Protein AF-A0A222SJ69-F1 (afdb_monomer_lite)

pLDDT: mean 86.34, std 11.32, range [48.28, 96.5]

Structure (mmCIF, N/CA/C/O backbone):
data_AF-A0A222SJ69-F1
#
_entry.id   AF-A0A222SJ69-F1
#
loop_
_atom_site.group_PDB
_atom_site.id
_atom_site.type_symbol
_atom_site.label_atom_id
_atom_site.label_alt_id
_atom_site.label_comp_id
_atom_site.label_asym_id
_atom_site.label_entity_id
_atom_site.label_seq_id
_atom_site.pdbx_PDB_ins_code
_atom_site.Cartn_x
_atom_site.Cartn_y
_atom_site.Cartn_z
_atom_site.occupancy
_atom_site.B_iso_or_equiv
_atom_site.auth_seq_id
_atom_site.auth_comp_id
_atom_site.auth_asym_id
_atom_site.auth_atom_id
_atom_site.pdbx_PDB_model_num
ATOM 1 N N . MET A 1 1 ? -18.128 -12.284 3.330 1.00 48.28 1 MET A N 1
ATOM 2 C CA . MET A 1 1 ? -17.559 -10.933 3.498 1.00 48.28 1 MET A CA 1
ATOM 3 C C . MET A 1 1 ? -16.197 -11.117 4.141 1.00 48.28 1 MET A C 1
ATOM 5 O O . MET A 1 1 ? -16.142 -11.668 5.232 1.00 48.28 1 MET A O 1
ATOM 9 N N . LEU A 1 2 ? -15.115 -10.836 3.417 1.00 54.34 2 LEU A N 1
ATOM 10 C CA . LEU A 1 2 ? -13.759 -10.908 3.966 1.00 54.34 2 LEU A CA 1
ATOM 11 C C . LEU A 1 2 ? -13.497 -9.593 4.699 1.00 54.34 2 LEU A C 1
ATOM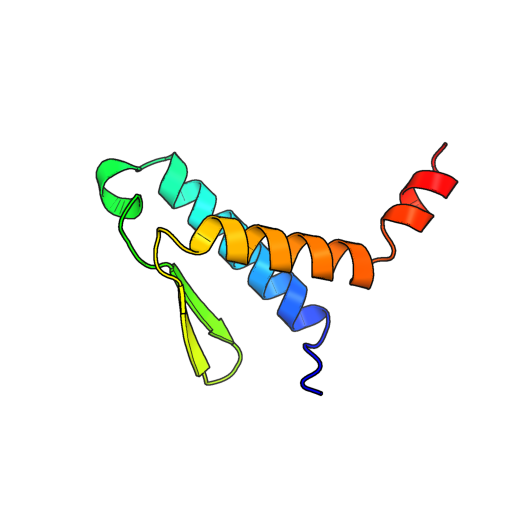 13 O O . LEU A 1 2 ? -13.514 -8.540 4.072 1.00 54.34 2 LEU A O 1
ATOM 17 N N . THR A 1 3 ? -13.301 -9.652 6.012 1.00 68.38 3 THR A N 1
ATOM 18 C CA . THR A 1 3 ? -12.970 -8.474 6.821 1.00 68.38 3 THR A CA 1
ATOM 19 C C . THR A 1 3 ? -11.460 -8.434 7.009 1.00 68.38 3 THR A C 1
ATOM 21 O O . THR A 1 3 ? -10.884 -9.3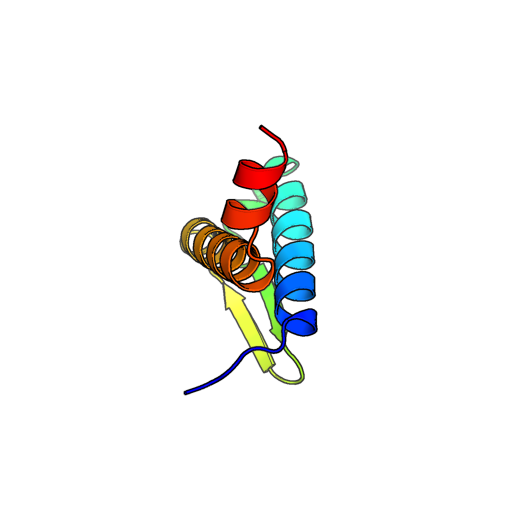85 7.542 1.00 68.38 3 THR A O 1
ATOM 24 N N . ILE A 1 4 ? -10.807 -7.359 6.568 1.00 72.38 4 ILE A N 1
ATOM 25 C CA . ILE A 1 4 ? -9.381 -7.140 6.831 1.00 72.38 4 ILE A CA 1
ATOM 26 C C . ILE A 1 4 ? -9.259 -6.510 8.226 1.00 72.38 4 ILE A C 1
ATOM 28 O O . ILE A 1 4 ? -9.862 -5.466 8.468 1.00 72.38 4 ILE A O 1
ATOM 32 N N . PRO A 1 5 ? -8.507 -7.110 9.167 1.00 84.69 5 PRO A N 1
ATOM 33 C CA . PRO A 1 5 ? -8.262 -6.479 10.459 1.00 84.69 5 PRO A CA 1
ATOM 34 C C . PRO A 1 5 ? -7.544 -5.135 10.291 1.00 84.69 5 PRO A C 1
ATOM 36 O O . PRO A 1 5 ? -6.590 -5.046 9.521 1.00 84.69 5 PRO A O 1
ATOM 39 N N . GLN A 1 6 ? -7.915 -4.124 11.080 1.00 84.31 6 GLN A N 1
ATOM 40 C CA . GLN A 1 6 ? -7.337 -2.772 11.013 1.00 84.31 6 GLN A CA 1
ATOM 41 C C . GLN A 1 6 ? -5.798 -2.763 11.075 1.00 84.31 6 GLN A C 1
ATOM 43 O O . GLN A 1 6 ? -5.134 -2.086 10.299 1.00 84.31 6 GLN A O 1
ATOM 48 N N . LYS A 1 7 ? -5.203 -3.608 11.927 1.00 86.19 7 LYS A N 1
ATOM 49 C CA . LYS A 1 7 ? -3.742 -3.771 12.006 1.00 86.19 7 LYS A CA 1
ATOM 50 C C . LYS A 1 7 ? -3.112 -4.240 10.687 1.00 86.19 7 LYS A C 1
ATOM 52 O O . LYS A 1 7 ? -1.990 -3.857 10.371 1.00 86.19 7 LYS A O 1
ATOM 57 N N . ILE A 1 8 ? -3.798 -5.111 9.948 1.00 88.12 8 ILE A N 1
ATOM 58 C CA . ILE A 1 8 ? -3.335 -5.576 8.637 1.00 88.12 8 ILE A CA 1
ATOM 59 C C . ILE A 1 8 ? -3.476 -4.446 7.618 1.00 88.12 8 ILE A C 1
ATOM 61 O O . ILE A 1 8 ? -2.549 -4.233 6.848 1.00 88.12 8 ILE A O 1
ATOM 65 N N . LEU A 1 9 ? -4.581 -3.699 7.655 1.00 89.06 9 LEU A N 1
ATOM 66 C CA . LEU A 1 9 ? -4.811 -2.558 6.771 1.00 89.06 9 LEU A CA 1
ATOM 67 C C . LEU A 1 9 ? -3.720 -1.484 6.911 1.00 89.06 9 LEU A C 1
ATOM 69 O O . LEU A 1 9 ? -3.115 -1.110 5.910 1.00 89.06 9 LEU A O 1
ATOM 73 N N . PHE A 1 10 ? -3.383 -1.076 8.138 1.00 89.88 10 PHE A N 1
ATOM 74 C CA . PHE A 1 10 ? -2.297 -0.114 8.371 1.00 89.88 10 PHE A CA 1
ATOM 75 C C . PHE A 1 10 ? -0.940 -0.625 7.895 1.00 89.88 10 PHE A C 1
ATOM 77 O O . PHE A 1 10 ? -0.170 0.118 7.297 1.00 89.88 10 PHE A O 1
ATOM 84 N N . ARG A 1 11 ? -0.655 -1.915 8.090 1.00 91.38 11 ARG A N 1
ATOM 85 C CA . ARG A 1 11 ? 0.578 -2.505 7.563 1.00 91.38 11 ARG A CA 1
ATOM 86 C C . ARG A 1 11 ? 0.618 -2.456 6.034 1.00 91.38 11 ARG A C 1
ATOM 88 O O . ARG A 1 11 ? 1.665 -2.181 5.464 1.00 91.38 11 ARG A O 1
ATOM 95 N N . ILE A 1 12 ? -0.500 -2.736 5.362 1.00 92.94 12 ILE A N 1
ATOM 96 C CA . ILE A 1 12 ? -0.575 -2.651 3.897 1.00 92.94 12 ILE A CA 1
ATOM 97 C C . ILE A 1 12 ? -0.311 -1.212 3.439 1.00 92.94 12 ILE A C 1
ATOM 99 O O . ILE A 1 12 ? 0.449 -1.009 2.498 1.00 92.94 12 ILE A O 1
ATOM 103 N N . MET A 1 13 ? -0.871 -0.224 4.136 1.00 92.38 13 MET A N 1
ATOM 104 C CA . MET A 1 13 ? -0.627 1.193 3.871 1.00 92.38 13 MET A CA 1
ATOM 105 C C . MET A 1 13 ? 0.862 1.563 4.000 1.00 92.38 13 MET A C 1
ATOM 107 O O . MET A 1 13 ? 1.407 2.212 3.108 1.00 92.38 13 MET A O 1
ATOM 111 N N . GLU A 1 14 ? 1.543 1.129 5.065 1.00 93.81 14 GLU A N 1
ATOM 112 C CA . GLU A 1 14 ? 2.988 1.352 5.240 1.00 93.81 14 GLU A CA 1
ATOM 113 C C . GLU A 1 14 ? 3.804 0.775 4.072 1.00 93.81 14 GLU A C 1
ATOM 115 O O . GLU A 1 14 ? 4.715 1.428 3.556 1.00 93.81 14 GLU A O 1
ATOM 120 N N . GLU A 1 15 ? 3.454 -0.429 3.614 1.00 95.12 15 GLU A N 1
ATOM 121 C CA . GLU A 1 15 ? 4.097 -1.063 2.459 1.00 95.12 15 GLU A CA 1
ATOM 122 C C . GLU A 1 15 ? 3.823 -0.284 1.161 1.00 95.12 15 GLU A C 1
ATOM 124 O O . GLU A 1 15 ? 4.740 -0.114 0.352 1.00 95.12 15 GLU A O 1
ATOM 129 N N . CYS A 1 16 ? 2.603 0.235 0.966 1.00 94.75 16 CYS A N 1
ATOM 130 C CA . CYS A 1 16 ? 2.269 1.095 -0.175 1.00 94.75 16 CYS A CA 1
ATOM 131 C C . CYS A 1 16 ? 3.114 2.372 -0.182 1.00 94.75 16 CYS A C 1
ATOM 133 O O . CYS A 1 16 ? 3.688 2.709 -1.216 1.00 94.75 16 CYS A O 1
ATOM 135 N N . TYR A 1 17 ? 3.260 3.047 0.962 1.00 94.62 17 TYR A N 1
ATOM 136 C CA . TYR A 1 17 ? 4.108 4.239 1.067 1.00 94.62 17 TYR A CA 1
ATOM 137 C C . TYR A 1 17 ? 5.576 3.932 0.768 1.00 94.62 17 TYR A C 1
ATOM 139 O O . TYR A 1 17 ? 6.212 4.633 -0.021 1.00 94.62 17 TYR A O 1
ATOM 147 N N . ALA A 1 18 ? 6.117 2.863 1.356 1.00 94.62 18 ALA A N 1
ATOM 148 C CA . ALA A 1 18 ? 7.503 2.465 1.127 1.00 94.62 18 ALA A CA 1
ATOM 149 C C . ALA A 1 18 ? 7.760 2.071 -0.336 1.00 94.62 18 ALA A C 1
ATOM 151 O O . ALA A 1 18 ? 8.857 2.282 -0.866 1.00 94.62 18 ALA A O 1
ATOM 152 N N . TRP A 1 19 ? 6.767 1.472 -0.992 1.00 94.69 19 TRP A N 1
ATOM 153 C CA . TRP A 1 19 ? 6.831 1.162 -2.411 1.00 94.69 19 TRP A CA 1
ATOM 154 C C . TRP A 1 19 ? 6.794 2.425 -3.273 1.00 94.69 19 TRP A C 1
ATOM 156 O O . TRP A 1 19 ? 7.655 2.591 -4.141 1.00 94.69 19 TRP A O 1
ATOM 166 N N . ASP A 1 20 ? 5.851 3.327 -3.013 1.00 94.56 20 ASP A N 1
ATOM 167 C CA . ASP A 1 20 ? 5.678 4.548 -3.798 1.00 94.56 20 ASP A CA 1
ATOM 168 C C . ASP A 1 20 ? 6.886 5.488 -3.684 1.00 94.56 20 ASP A C 1
ATOM 170 O O . ASP A 1 20 ? 7.331 6.073 -4.674 1.00 94.56 20 ASP A O 1
ATOM 174 N N . GLU A 1 21 ? 7.516 5.546 -2.509 1.00 95.06 21 GLU A N 1
ATOM 175 C CA . GLU A 1 21 ? 8.766 6.278 -2.318 1.00 95.06 21 GLU A CA 1
ATOM 176 C C . GLU A 1 21 ? 9.893 5.719 -3.206 1.00 95.06 21 GLU A C 1
ATOM 178 O O . GLU A 1 21 ? 10.603 6.480 -3.872 1.00 95.06 21 GLU A O 1
ATOM 183 N N . LYS A 1 22 ? 10.052 4.389 -3.269 1.00 93.12 22 LYS A N 1
ATOM 184 C CA . LYS A 1 22 ? 11.043 3.742 -4.150 1.00 93.12 22 LYS A CA 1
ATOM 185 C C . LYS A 1 22 ? 10.724 3.998 -5.621 1.00 93.12 22 LYS A C 1
ATOM 187 O O . LYS A 1 22 ? 11.632 4.323 -6.390 1.00 93.12 22 LYS A O 1
ATOM 192 N N . ARG A 1 23 ? 9.445 3.895 -5.994 1.00 92.31 23 ARG A N 1
ATOM 193 C CA . ARG A 1 23 ? 8.940 4.161 -7.349 1.00 92.31 23 ARG A CA 1
ATOM 194 C C . ARG A 1 23 ? 9.226 5.590 -7.795 1.00 92.31 23 ARG A C 1
ATOM 196 O O . ARG A 1 23 ? 9.695 5.801 -8.913 1.00 92.31 23 ARG A O 1
ATOM 203 N N . THR A 1 24 ? 9.016 6.551 -6.904 1.00 92.06 24 THR A N 1
ATOM 204 C CA . THR A 1 24 ? 9.231 7.976 -7.170 1.00 92.06 24 THR A CA 1
ATOM 205 C C . THR A 1 24 ? 10.717 8.322 -7.240 1.00 92.06 24 THR A C 1
ATOM 207 O O . THR A 1 24 ? 11.142 9.045 -8.138 1.00 92.06 24 THR A O 1
ATOM 210 N N . ARG A 1 25 ? 11.544 7.771 -6.342 1.00 93.56 25 ARG A N 1
ATOM 211 C CA . ARG A 1 25 ? 12.998 8.023 -6.330 1.00 93.56 25 ARG A CA 1
ATOM 212 C C . ARG A 1 25 ? 13.732 7.382 -7.509 1.00 93.56 25 ARG A C 1
ATOM 214 O O . ARG A 1 25 ? 14.767 7.897 -7.924 1.00 93.56 25 ARG A O 1
ATOM 221 N N . ASN A 1 26 ? 13.241 6.256 -8.023 1.00 92.31 26 ASN A N 1
ATOM 222 C CA . ASN A 1 26 ? 13.884 5.514 -9.106 1.00 92.31 26 ASN A CA 1
ATOM 223 C C . ASN A 1 26 ? 12.850 4.975 -10.104 1.00 92.31 26 ASN A C 1
ATOM 225 O O . ASN A 1 26 ? 12.647 3.768 -10.259 1.00 92.31 26 ASN A O 1
ATOM 229 N N . THR A 1 27 ? 12.202 5.893 -10.817 1.00 90.88 27 THR A N 1
ATOM 230 C CA . THR A 1 27 ? 11.152 5.565 -11.792 1.00 90.88 27 THR A CA 1
ATOM 231 C C . THR A 1 27 ? 11.652 4.663 -12.922 1.00 90.88 27 THR A C 1
ATOM 233 O O . THR A 1 27 ? 10.895 3.834 -13.419 1.00 90.88 27 THR A O 1
ATOM 236 N N . ALA A 1 28 ? 12.926 4.769 -13.314 1.00 89.81 28 ALA A N 1
ATOM 237 C CA . ALA A 1 28 ? 13.495 3.951 -14.386 1.00 89.81 28 ALA A CA 1
ATOM 238 C C . ALA A 1 28 ? 13.489 2.449 -14.051 1.00 89.81 28 ALA A C 1
ATOM 240 O O . ALA A 1 28 ? 13.232 1.624 -14.926 1.00 89.81 28 ALA A O 1
ATOM 241 N N . GLU A 1 29 ? 13.742 2.094 -12.790 1.00 87.56 29 GLU A N 1
ATOM 242 C CA . GLU A 1 29 ? 13.763 0.702 -12.332 1.00 87.56 29 GLU A CA 1
ATOM 243 C C . GLU A 1 29 ? 12.397 0.237 -11.800 1.00 87.56 29 GLU A C 1
ATOM 245 O O . GLU A 1 29 ? 12.008 -0.914 -11.999 1.00 87.56 29 GLU A O 1
ATOM 250 N N . TYR A 1 30 ? 11.654 1.123 -11.133 1.00 87.75 30 TYR A N 1
ATOM 251 C CA . TYR A 1 30 ? 10.446 0.760 -10.386 1.00 87.75 30 TYR A CA 1
ATOM 252 C C . TY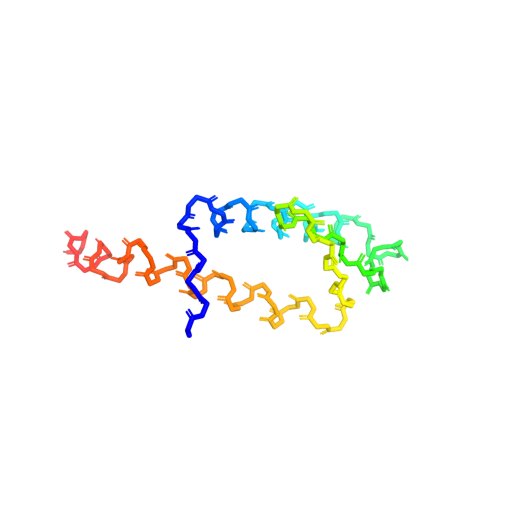R A 1 30 ? 9.137 1.159 -11.074 1.00 87.75 30 TYR A C 1
ATOM 254 O O . TYR A 1 30 ? 8.090 0.636 -10.711 1.00 87.75 30 TYR A O 1
ATOM 262 N N . GLY A 1 31 ? 9.168 2.014 -12.099 1.00 86.50 31 GLY A N 1
ATOM 263 C CA . GLY A 1 31 ? 7.963 2.519 -12.772 1.00 86.50 31 GLY A CA 1
ATOM 264 C C . GLY A 1 31 ? 7.158 1.466 -13.541 1.00 86.50 31 GLY A C 1
ATOM 265 O O . GLY A 1 31 ? 6.023 1.728 -13.912 1.00 86.50 31 GLY A O 1
ATOM 266 N N . LYS A 1 32 ? 7.728 0.278 -13.780 1.00 91.94 32 LYS A N 1
ATOM 267 C CA . LYS A 1 32 ? 7.045 -0.872 -14.408 1.00 91.94 32 LYS A CA 1
ATOM 268 C C . LYS A 1 32 ? 7.06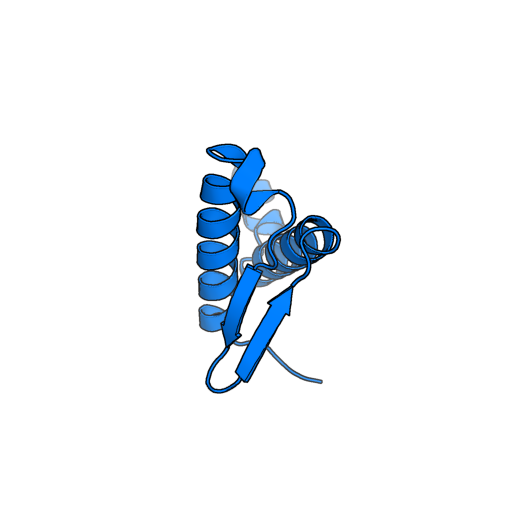8 -2.132 -13.547 1.00 91.94 32 LYS A C 1
ATOM 270 O O . LYS A 1 32 ? 6.667 -3.198 -13.999 1.00 91.94 32 LYS A O 1
ATOM 275 N N . LYS A 1 33 ? 7.629 -2.048 -12.343 1.00 93.38 33 LYS A N 1
ATOM 276 C CA . LYS A 1 33 ? 7.816 -3.213 -11.484 1.00 93.38 33 LYS A CA 1
ATOM 277 C C . LYS A 1 33 ? 6.544 -3.424 -10.675 1.00 93.38 33 LYS A C 1
ATOM 279 O O . LYS A 1 33 ? 6.017 -2.470 -10.119 1.00 93.38 33 LYS A O 1
ATOM 284 N N . ALA A 1 34 ? 6.080 -4.664 -10.582 1.00 94.88 34 ALA A N 1
ATOM 285 C CA . ALA A 1 34 ? 4.982 -4.989 -9.687 1.00 94.88 34 ALA A CA 1
ATOM 286 C C . ALA A 1 34 ? 5.410 -4.817 -8.219 1.00 94.88 34 ALA A C 1
ATOM 288 O O . ALA A 1 34 ? 6.514 -5.227 -7.826 1.00 94.88 34 ALA A O 1
ATOM 289 N N . MET A 1 35 ? 4.519 -4.264 -7.402 1.00 95.25 35 MET A N 1
ATOM 290 C CA . MET A 1 35 ? 4.647 -4.299 -5.951 1.00 95.25 35 MET A CA 1
ATOM 291 C C . MET A 1 35 ? 4.327 -5.713 -5.464 1.00 95.25 35 MET A C 1
ATOM 293 O O . MET A 1 35 ? 3.311 -6.298 -5.833 1.00 95.25 35 MET A O 1
ATOM 297 N N . LYS A 1 36 ? 5.183 -6.262 -4.601 1.00 95.00 36 LYS A N 1
ATOM 298 C CA . LYS A 1 36 ? 4.928 -7.541 -3.929 1.00 95.00 36 LYS A CA 1
ATOM 299 C C . LYS A 1 36 ? 4.488 -7.277 -2.503 1.00 95.00 36 LYS A C 1
ATOM 301 O O . LYS A 1 36 ? 5.291 -6.810 -1.700 1.00 95.00 36 LYS A O 1
ATOM 306 N N . LEU A 1 37 ? 3.245 -7.610 -2.193 1.00 93.62 37 LEU A N 1
ATOM 307 C CA . LEU A 1 37 ? 2.653 -7.423 -0.877 1.00 93.62 37 LEU A CA 1
ATOM 308 C C . LEU A 1 37 ? 2.392 -8.780 -0.227 1.00 93.62 37 LEU A C 1
ATOM 310 O O . LEU A 1 37 ? 1.754 -9.650 -0.815 1.00 93.62 37 LEU A O 1
ATOM 314 N N . MET A 1 38 ? 2.861 -8.962 1.003 1.00 89.81 38 MET A N 1
ATOM 315 C CA . MET A 1 38 ? 2.600 -10.175 1.775 1.00 89.81 38 MET A CA 1
ATOM 316 C C . MET A 1 38 ? 1.511 -9.916 2.814 1.00 89.81 38 MET A C 1
ATOM 318 O O . MET A 1 38 ? 1.703 -9.134 3.746 1.00 89.81 38 MET A O 1
ATOM 322 N N . VAL A 1 39 ? 0.385 -10.617 2.688 1.00 84.75 39 VAL A N 1
ATOM 323 C CA . VAL A 1 39 ? -0.740 -10.554 3.627 1.00 84.75 39 VAL A CA 1
ATOM 324 C C . VAL A 1 39 ? -0.907 -11.922 4.280 1.00 84.75 39 VAL A C 1
ATOM 326 O O . VAL A 1 39 ? -1.414 -12.875 3.686 1.00 84.75 39 VAL A O 1
ATOM 329 N N . GLY A 1 40 ? -0.446 -12.038 5.527 1.00 82.19 40 GLY A N 1
ATOM 330 C CA . GLY A 1 40 ? -0.412 -13.317 6.236 1.00 82.19 40 GLY A CA 1
ATOM 331 C C . GLY A 1 40 ? 0.508 -14.317 5.531 1.00 82.19 40 GLY A C 1
ATOM 332 O O . GLY A 1 40 ? 1.722 -14.143 5.543 1.00 82.19 40 GLY A O 1
ATOM 333 N N . LEU A 1 41 ? -0.080 -15.357 4.935 1.00 84.50 41 LEU A N 1
ATOM 334 C CA . LEU A 1 41 ? 0.629 -16.400 4.178 1.00 84.50 41 LEU A CA 1
ATOM 335 C C . LEU A 1 41 ? 0.505 -16.232 2.655 1.00 84.50 41 LEU A C 1
ATOM 337 O O . LEU A 1 41 ? 1.113 -16.995 1.906 1.00 84.50 41 LEU A O 1
ATOM 341 N N . ALA A 1 42 ? -0.298 -15.273 2.194 1.00 85.38 42 ALA A N 1
ATOM 342 C CA . ALA A 1 42 ? -0.514 -15.022 0.779 1.00 85.38 42 ALA A CA 1
ATOM 343 C C . ALA A 1 42 ? 0.396 -13.894 0.288 1.00 85.38 42 ALA A C 1
ATOM 345 O O . ALA A 1 42 ? 0.565 -12.876 0.962 1.00 85.38 42 ALA A O 1
ATOM 346 N N . THR A 1 43 ? 0.940 -14.065 -0.915 1.00 91.88 43 THR A N 1
ATOM 347 C CA . THR A 1 43 ? 1.653 -13.007 -1.635 1.00 91.88 43 THR A CA 1
ATOM 348 C C . THR A 1 43 ? 0.765 -12.506 -2.761 1.00 91.88 43 THR A C 1
ATOM 350 O O . THR A 1 43 ? 0.334 -13.288 -3.607 1.00 91.88 43 THR A O 1
ATOM 353 N N . MET A 1 44 ? 0.520 -11.205 -2.775 1.00 92.62 44 MET A N 1
ATOM 354 C CA . MET A 1 44 ? -0.158 -10.491 -3.846 1.00 92.62 44 MET A CA 1
ATOM 355 C C . MET A 1 44 ? 0.888 -9.754 -4.679 1.00 92.62 44 MET A C 1
ATOM 357 O O . MET A 1 44 ? 1.804 -9.141 -4.129 1.00 92.62 44 MET A O 1
ATOM 361 N N . ASN A 1 45 ? 0.755 -9.825 -6.000 1.00 95.50 45 ASN A N 1
ATOM 362 C CA . ASN A 1 45 ? 1.508 -8.975 -6.915 1.00 95.50 45 ASN A CA 1
ATOM 363 C C . ASN A 1 45 ? 0.531 -7.933 -7.455 1.00 95.50 45 ASN A C 1
ATOM 365 O O . ASN A 1 45 ? -0.507 -8.308 -7.995 1.00 95.50 45 ASN A O 1
ATOM 369 N N . ILE A 1 46 ? 0.851 -6.661 -7.259 1.00 95.94 46 ILE A N 1
ATOM 370 C CA . ILE A 1 46 ? 0.086 -5.529 -7.770 1.00 95.94 46 ILE A CA 1
ATOM 371 C C . ILE A 1 46 ? 0.907 -4.954 -8.913 1.00 95.94 46 ILE A C 1
ATOM 373 O O . ILE A 1 46 ? 2.031 -4.497 -8.686 1.00 95.94 46 ILE A O 1
ATOM 377 N N . GLU A 1 47 ? 0.390 -5.039 -10.134 1.00 95.94 47 GLU A N 1
ATOM 378 C CA . GLU A 1 47 ? 1.090 -4.514 -11.301 1.00 95.94 47 GLU A CA 1
ATOM 379 C C . GLU A 1 47 ? 1.251 -2.996 -11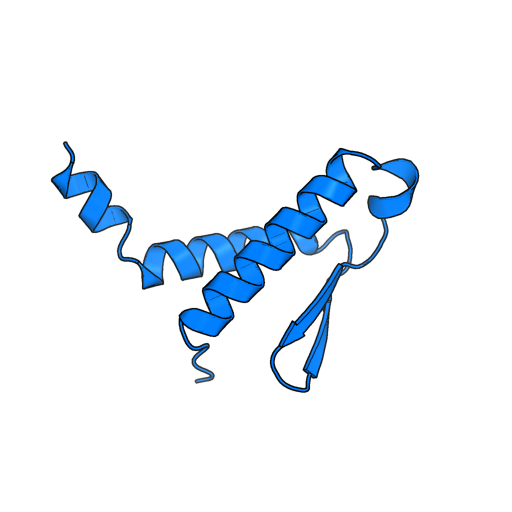.193 1.00 95.94 47 GLU A C 1
ATOM 381 O O . GLU A 1 47 ? 0.497 -2.308 -10.504 1.00 95.94 47 GLU A O 1
ATOM 386 N N . ALA A 1 48 ? 2.278 -2.456 -11.851 1.00 92.56 48 ALA A N 1
ATOM 387 C CA . ALA A 1 48 ? 2.598 -1.034 -11.735 1.00 92.56 48 ALA A CA 1
ATOM 388 C C . ALA A 1 48 ? 1.453 -0.123 -12.214 1.00 92.56 48 ALA A C 1
ATOM 390 O O . ALA A 1 48 ? 1.308 0.981 -11.695 1.00 92.56 48 ALA A O 1
ATOM 391 N N . GLU A 1 49 ? 0.663 -0.592 -13.184 1.00 94.19 49 GLU A N 1
ATOM 392 C CA . GLU A 1 49 ? -0.507 0.112 -13.719 1.00 94.19 49 GLU A CA 1
ATOM 393 C C . GLU A 1 49 ? -1.701 0.123 -12.755 1.00 94.19 49 GLU A C 1
ATOM 395 O O . GLU A 1 49 ? -2.427 1.111 -12.709 1.00 94.19 49 GLU A O 1
ATOM 400 N N . ASP A 1 50 ? -1.839 -0.912 -11.924 1.00 96.12 50 ASP A N 1
ATOM 401 C CA . ASP A 1 50 ? -2.928 -1.043 -10.948 1.00 96.12 50 ASP A CA 1
ATOM 402 C C . ASP A 1 50 ? -2.581 -0.418 -9.588 1.00 96.12 50 ASP A C 1
ATOM 404 O O . ASP A 1 50 ? -3.443 -0.266 -8.719 1.00 96.12 50 ASP A O 1
ATOM 408 N N . PHE A 1 51 ? -1.305 -0.081 -9.360 1.00 95.31 51 PHE A N 1
ATOM 409 C CA . PHE A 1 51 ? -0.825 0.355 -8.048 1.00 95.31 51 PHE A CA 1
ATOM 410 C C . PHE A 1 51 ? -1.551 1.599 -7.531 1.00 95.31 51 PHE A C 1
ATOM 412 O O . PHE A 1 51 ? -1.878 1.654 -6.348 1.00 95.31 51 PHE A O 1
ATOM 419 N N . ASP A 1 52 ? -1.810 2.585 -8.389 1.00 95.00 52 ASP A N 1
ATOM 420 C CA . ASP A 1 52 ? -2.428 3.840 -7.951 1.00 95.00 52 ASP A CA 1
ATOM 421 C C . ASP A 1 52 ? -3.885 3.621 -7.509 1.00 95.00 52 ASP A C 1
ATOM 423 O O . ASP A 1 52 ? -4.300 4.148 -6.474 1.00 95.00 52 ASP A O 1
ATOM 427 N N . GLU A 1 53 ? -4.635 2.780 -8.229 1.00 96.50 53 GLU A N 1
ATOM 428 C CA . GLU A 1 53 ? -5.994 2.379 -7.846 1.00 96.50 53 GLU A CA 1
ATOM 429 C C . GLU A 1 53 ? -5.983 1.574 -6.542 1.00 96.50 53 GLU A C 1
ATOM 431 O O . GLU A 1 53 ? -6.739 1.867 -5.612 1.00 96.50 53 GLU A O 1
ATOM 436 N N . PHE A 1 54 ? -5.075 0.601 -6.435 1.00 94.88 54 PHE A N 1
ATOM 437 C CA . PHE A 1 54 ? -4.914 -0.198 -5.225 1.00 94.88 54 PHE A CA 1
ATOM 438 C C . PHE A 1 54 ? -4.583 0.675 -4.008 1.00 94.88 54 PHE A C 1
ATOM 440 O O . PHE A 1 54 ? -5.210 0.539 -2.956 1.00 94.88 54 PHE A O 1
ATOM 447 N N . ASN A 1 55 ? -3.625 1.595 -4.140 1.00 95.00 55 ASN A N 1
ATOM 448 C CA . ASN A 1 55 ? -3.232 2.497 -3.065 1.00 95.00 55 ASN A CA 1
ATOM 449 C C . ASN A 1 55 ? -4.403 3.394 -2.641 1.00 95.00 55 ASN A C 1
ATOM 451 O O . ASN A 1 55 ? -4.666 3.513 -1.447 1.00 95.00 55 ASN A O 1
ATOM 455 N N . ALA A 1 56 ? -5.160 3.954 -3.590 1.00 94.31 56 ALA A N 1
ATOM 456 C CA . ALA A 1 56 ? -6.342 4.758 -3.282 1.00 94.31 56 ALA A CA 1
ATOM 457 C C . ALA A 1 56 ? -7.390 3.971 -2.474 1.00 94.31 56 ALA A C 1
ATOM 459 O O . ALA A 1 56 ? -7.912 4.486 -1.484 1.00 94.31 56 ALA A O 1
ATOM 460 N N . ALA A 1 57 ? -7.645 2.708 -2.831 1.00 92.94 57 ALA A N 1
ATOM 461 C CA . ALA A 1 57 ? -8.573 1.851 -2.093 1.00 92.94 57 ALA A CA 1
ATOM 462 C C . ALA A 1 57 ? -8.103 1.568 -0.653 1.00 92.94 57 ALA A C 1
ATOM 464 O O . ALA A 1 57 ? -8.914 1.558 0.275 1.00 92.94 57 ALA A O 1
ATOM 465 N N . ILE A 1 58 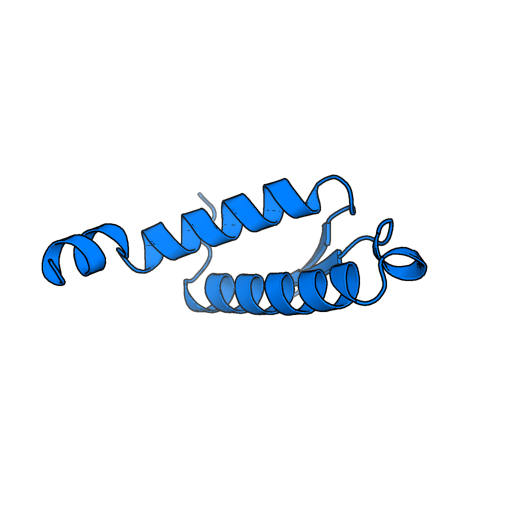? -6.796 1.369 -0.443 1.00 92.19 58 ILE A N 1
ATOM 466 C CA . ILE A 1 58 ? -6.220 1.186 0.898 1.00 92.19 58 ILE A CA 1
ATOM 467 C C . ILE A 1 58 ? -6.364 2.458 1.739 1.00 92.19 58 ILE A C 1
ATOM 469 O O . ILE A 1 58 ? -6.788 2.366 2.889 1.00 92.19 58 ILE A O 1
ATOM 473 N N . GLN A 1 59 ? -6.065 3.626 1.167 1.00 90.12 59 GLN A N 1
ATOM 474 C CA . GLN A 1 59 ? -6.204 4.921 1.846 1.00 90.12 59 GLN A CA 1
ATOM 475 C C . GLN A 1 59 ? -7.662 5.210 2.224 1.00 90.12 59 GLN A C 1
ATOM 477 O O . GLN A 1 59 ? -7.945 5.652 3.334 1.00 90.12 59 GLN A O 1
ATOM 482 N N . GLN A 1 60 ? -8.609 4.904 1.334 1.00 89.94 60 GLN A N 1
ATOM 483 C CA . GLN A 1 60 ? -10.030 5.049 1.638 1.00 89.94 60 GLN A CA 1
ATOM 484 C C . GLN A 1 60 ? -10.453 4.133 2.794 1.00 89.94 60 GLN A C 1
ATOM 486 O O . GLN A 1 60 ? -11.068 4.597 3.753 1.00 89.94 60 GLN A O 1
ATOM 491 N N . GLY A 1 61 ? -10.103 2.845 2.729 1.00 86.94 61 GLY A N 1
ATOM 492 C CA . GLY A 1 61 ? -10.446 1.901 3.793 1.00 86.94 61 GLY A CA 1
ATOM 493 C C . GLY A 1 61 ? -9.840 2.295 5.143 1.00 86.94 61 GLY A C 1
ATOM 494 O O . GLY A 1 61 ? -10.429 2.031 6.189 1.00 86.94 61 GLY A O 1
ATOM 495 N N . GLU A 1 62 ? -8.668 2.926 5.130 1.00 85.75 62 GLU A N 1
ATOM 496 C CA . GLU A 1 62 ? -7.987 3.436 6.319 1.00 85.75 62 GLU A CA 1
ATOM 497 C C . GLU A 1 62 ? -8.737 4.619 6.934 1.00 85.75 62 GLU A C 1
ATOM 499 O O . GLU A 1 62 ? -9.070 4.581 8.122 1.00 85.75 62 GLU A O 1
ATOM 504 N N . SER A 1 63 ? -9.111 5.588 6.098 1.00 85.38 63 SER A N 1
ATOM 505 C CA . SER A 1 63 ? -9.918 6.740 6.496 1.00 85.38 63 SER A CA 1
ATOM 506 C C . SER A 1 63 ? -11.249 6.319 7.121 1.00 85.38 63 SER A C 1
ATOM 508 O O . SER A 1 63 ? -11.656 6.865 8.149 1.00 85.38 63 SER A O 1
ATOM 510 N N . GLU A 1 64 ? -11.910 5.314 6.540 1.00 85.56 64 GLU A N 1
ATOM 511 C CA . GLU A 1 64 ? -13.139 4.727 7.084 1.00 85.56 64 GLU A CA 1
ATOM 512 C C . GLU A 1 64 ? -12.887 3.992 8.413 1.00 85.56 64 GLU A C 1
ATOM 514 O O . GLU A 1 64 ? -13.672 4.119 9.352 1.00 85.56 64 GLU A O 1
ATOM 519 N N . ALA A 1 65 ? -11.783 3.246 8.531 1.00 83.38 65 ALA A N 1
ATOM 520 C CA . ALA A 1 65 ? -11.450 2.489 9.740 1.00 83.38 65 ALA A CA 1
ATOM 521 C C . ALA A 1 65 ? -11.040 3.375 10.928 1.00 83.38 65 ALA A C 1
ATOM 523 O O . ALA A 1 65 ? -11.202 2.964 12.080 1.00 83.38 65 ALA A O 1
ATOM 524 N N . LEU A 1 66 ? -10.481 4.556 10.662 1.00 78.25 66 LEU A N 1
ATOM 525 C CA . LEU A 1 66 ? -10.118 5.547 11.676 1.00 78.25 66 LEU A CA 1
ATOM 526 C C . LEU A 1 66 ? -11.206 6.592 11.938 1.00 78.25 66 LEU A C 1
ATOM 528 O O . LEU A 1 66 ? -11.028 7.406 12.843 1.00 78.25 66 LEU A O 1
ATOM 532 N N . ASP A 1 67 ? -12.307 6.574 11.181 1.00 78.44 67 ASP A N 1
ATOM 533 C CA . ASP A 1 67 ? -13.347 7.608 11.235 1.00 78.44 67 ASP A CA 1
ATOM 534 C C . ASP A 1 67 ? -12.744 9.026 11.111 1.00 78.44 67 ASP A C 1
ATOM 536 O O . ASP A 1 67 ? -13.098 9.965 11.833 1.00 78.44 67 ASP A O 1
ATOM 540 N N . ILE A 1 68 ? -11.766 9.174 10.204 1.00 69.56 68 ILE A N 1
ATOM 541 C CA . ILE A 1 68 ? -10.974 10.406 10.050 1.00 69.56 68 ILE A CA 1
ATOM 542 C C . ILE A 1 68 ? -11.879 11.603 9.750 1.00 69.56 68 ILE A C 1
ATOM 544 O O . ILE A 1 68 ? -11.644 12.692 10.269 1.00 69.56 68 ILE A O 1
ATOM 548 N N . GLU A 1 69 ? -12.944 11.417 8.967 1.00 69.62 69 GLU A N 1
ATOM 549 C CA . GLU A 1 69 ? -13.901 12.491 8.673 1.00 69.62 69 GLU A CA 1
ATOM 550 C C . GLU A 1 69 ? -14.546 13.068 9.939 1.00 69.62 69 GLU A C 1
ATOM 552 O O . GLU A 1 69 ? -14.738 14.283 10.047 1.00 69.62 69 GLU A O 1
ATOM 557 N N . THR A 1 70 ? -14.860 12.214 10.913 1.00 67.00 70 THR A N 1
ATOM 558 C CA . THR A 1 70 ? -15.420 12.642 12.196 1.00 67.00 70 THR A CA 1
ATOM 559 C C . THR A 1 70 ? -14.373 13.361 13.038 1.00 67.00 70 THR A C 1
ATOM 561 O O . THR A 1 70 ? -14.693 14.370 13.665 1.00 67.00 70 THR A O 1
ATOM 564 N N . LEU A 1 71 ? -13.117 12.905 13.012 1.00 66.44 71 LEU A N 1
ATOM 565 C CA . LEU A 1 71 ? -12.011 13.570 13.708 1.00 66.44 71 LEU A CA 1
ATOM 566 C C . LEU A 1 71 ? -11.713 14.962 13.128 1.00 66.44 71 LEU A C 1
ATOM 568 O O . LEU A 1 71 ? -11.509 15.901 13.893 1.00 66.44 71 LEU A O 1
ATOM 572 N N . ILE A 1 72 ? -11.745 15.123 11.800 1.00 71.69 72 ILE A N 1
ATOM 573 C CA . ILE A 1 72 ? -11.549 16.423 11.135 1.00 71.69 72 ILE A CA 1
ATOM 574 C C . ILE A 1 72 ? -12.664 17.398 11.526 1.00 71.69 72 ILE A C 1
ATOM 576 O O . ILE A 1 72 ? -12.378 18.515 11.943 1.00 71.69 72 ILE A O 1
ATOM 580 N N . ARG A 1 73 ? -13.932 16.965 11.488 1.00 68.62 73 ARG A N 1
ATOM 581 C CA . ARG A 1 73 ? -15.079 17.808 11.882 1.00 68.62 73 ARG A CA 1
ATOM 582 C C . ARG A 1 73 ? -15.075 18.229 13.353 1.00 68.62 73 ARG A C 1
ATOM 584 O O . ARG A 1 73 ? -15.794 19.154 13.703 1.00 68.62 73 ARG A O 1
ATOM 591 N N . GLN A 1 74 ? -14.346 17.521 14.215 1.00 64.38 74 GLN A N 1
ATOM 592 C CA . GLN A 1 74 ? -14.186 17.870 15.630 1.00 64.38 74 GLN A CA 1
ATOM 593 C C . GLN A 1 74 ? -12.999 18.809 15.886 1.00 64.38 74 GLN A C 1
ATOM 595 O O . GLN A 1 74 ? -12.894 19.355 16.984 1.00 64.38 74 GLN A O 1
ATOM 600 N N . ALA A 1 75 ? -12.091 18.952 14.918 1.00 62.88 75 ALA A N 1
ATOM 601 C CA . ALA A 1 75 ? -10.915 19.811 15.011 1.00 62.88 75 ALA A CA 1
ATOM 602 C C . ALA A 1 75 ? -11.153 21.237 14.469 1.00 62.88 75 ALA A C 1
ATOM 604 O O . ALA A 1 75 ? -10.333 22.114 14.751 1.00 62.88 75 ALA A O 1
ATOM 605 N N . ASP A 1 76 ? -12.252 21.450 13.735 1.00 50.56 76 ASP A N 1
ATOM 606 C CA . ASP A 1 76 ? -12.779 22.752 13.287 1.00 50.56 76 ASP A CA 1
ATOM 607 C C . ASP A 1 76 ? -13.759 23.364 14.309 1.00 50.56 76 ASP A C 1
ATOM 609 O O . ASP A 1 76 ? -13.748 24.610 14.470 1.00 50.56 76 ASP A O 1
#

Foldseek 3Di:
DDDDPLVLLVVVLVLLVVLVVVCVVCVVPRQQAWRWDDRPPDIDTHGSVCSVVVNVVSVVVNCVVVVVVVVVVVVD

Radius of gyration: 14.25 Å; chains: 1; bounding box: 31×39×30 Å

Sequence (76 aa):
MLTIPQKILFRIMEECYAWDEKRTRNTAEYGKKAMKLMVGLATMNIEAEDFDEFNAAIQQGESEALDIETLIRQAD

Secondary structure (DSSP, 8-state):
-PPPPHHHHHHHHHHHHHHHHHHHHTHHHHTTPPEEEEETTEEEEE-TTTHHHHHHHHHHHHHHHHTHHHHHHHH-

=== Feature glossary ===
Feature key, reading from the visual/contextual features back to the raw sequence:

Rendered structure images. Six rendered views show the 3D structure from the faces of a cube — i.e. along ±x, ±y, ±z. Rendering representation is drawn randomly per protein from cartoon (secondary-structure ribbons), sticks (backbone bonds), or molecular surface; coloring is either N→C rainbow (blue at the N-terminus through red at the C-terminus) or one color per chain.

Contact-map, Ramachandran, and PAE plots. The contact map is a binary N×N matrix image: pixel (i, j) is dark where Cα_i and Cα_j are within 8 Å and |i−j|>4. Because the |i−j|>4 filter removes local helical contacts, off-diagonal stripes parallel to the main diagonal indicate parallel β-sheets; stripes perpendicular to it indicate antiparallel β-sheets. The Ramachandran plot scatters every residue's (φ, ψ) pair against the sterically allowed regions. The PAE heatmap renders the predicted-aligned-error matrix.

InterPro / GO / CATH / organism. Database cross-references. InterPro integrates a dozen domain/family signature databases into unified entries with residue-range hits. GO terms attach function/process/location labels with evidence codes. CATH codes position the fold in a four-level structural taxonomy. Organism is the NCBI-taxonomy species name.

Nearest PDB structures. The Foldseek neighbor list gives the closest experimentally determined structures in the PDB, ranked by structural alignment. TM-score near 1 means near-identical fold; near 0.3 means only rough topology match. This is how one finds what a novel AlphaFold prediction most resembles in the solved-structure universe.

Predicted aligned error. PAE(i, j) answers: if I align the predicted and true structures on residue i, how far off (in Å) do I expect residue j to be? A block-diagonal PAE matrix with low values on the blocks and high values off-diagonal is the signature of a multi-domain protein with confidently predicted domains but uncertain inter-domain orientation.

Solvent-accessible surface area. Accessible surface area quantifies burial. A residue with SASA near zero is packed into the hydrophobic core; one with SASA >100 Å² sits on the surface. Computed here via the Shrake–Rupley numerical algorithm with a 1.4 Å probe.

B-factor. B-factor (Debye–Waller factor) reflects atomic displacement in the crystal lattice. It is an experimental observable (units Å²), not a prediction; low values mean the atom is pinned down, high values mean it moves or is heterogeneous across the crystal.

pLDDT. For AlphaFold models, the B-factor field carries pLDDT — the model's own estimate of local accuracy on a 0–100 scale. Regions with pLDDT<50 should be treated as essentially unmodeled; they often correspond to intrinsically disordered segments.

Backbone torsions (φ/ψ). φ (phi) and ψ (psi) are the two rotatable backbone dihedrals per residue: φ is the C(i-1)–N–Cα–C torsion, ψ is the N–Cα–C–N(i+1) torsion, both in degrees on (−180°, 180°]. α-helical residues cluster near (−60°, −45°); β-strand residues near (−120°, +130°). A Ramachandran plot is simply a scatter of (φ, ψ) for every residue.

Radius of gyration, Cα contacts, bounding box. Radius of gyration (Rg) is the root-mean-square distance of Cα atoms from their centroid — a single number for overall size and compactness. A globular domain of N residues has Rg ≈ 2.2·N^0.38 Å; an extended or disordered chain has a much larger Rg. The Cα contact count is the number of residue pairs whose Cα atoms are within 8 Å and are more than four positions apart in sequence — a standard proxy for tertiary packing density. The bounding box is the smallest axis-aligned box enclosing all Cα atoms.

Secondary structure (3-state, P-SEA). Three-state secondary structure (P-SEA) collapses the eight DSSP classes into helix (a), strand (b), and coil (c). P-SEA assigns these from Cα geometry alone — distances and angles — without requiring backbone oxygens, so it works on any Cα trace.

Secondary structure (8-state, DSSP). DSSP 8-state secondary structure assigns each residue one of H (α-helix), G (3₁₀-helix), I (π-helix), E (extended β-strand), B (isolated β-bridge), T (hydrogen-bonded turn), S (bend), or '-' (coil). The assignment is computed from backbone hydrogen-bond geometry via the Kabsch–Sander algorithm.

Foldseek 3Di. A 3Di character summarizes, for each residue, the relative orientation of the Cα frame of its nearest spatial neighbor. Because it encodes fold topology rather than chemistry, 3Di alignments detect remote structural similarity that sequence alignment misses.

mmCIF coordinates. The mmCIF block holds the 3D Cartesian coordinates of each backbone atom (N, Cα, C, O) in ångströms. mmCIF is the PDB's canonical archive format — a tagged-loop text representation of the atomic model.

Sequence. Sequence gives the chain of amino acids in standard one-letter code (A=alanine, C=cysteine, …, Y=tyrosine), read N→C. It is the only feature that is directly encoded by the gene; all structural features are derived from the folded form of this sequence.